Protein AF-A0A5C4M3E2-F1 (afdb_monomer_lite)

Radius of gyration: 12.39 Å; chains: 1; bounding box: 42×16×26 Å

pLDDT: mean 92.93, std 11.64, range [40.62, 98.38]

Sequence (60 aa):
MLNSCPHTVAAASYLLGVLRPAESEEFGRHAEDCPYCRREIVELRPVTRVLGEVKAQARP

Foldseek 3Di:
DPPADPCLVCLLVLLLVVDDPVNNVVSVVVCVPDPRNVVSNVVCNVVSVVVSVVVVVPDD

Structure (mmCIF, N/CA/C/O backbone):
data_AF-A0A5C4M3E2-F1
#
_entry.id   AF-A0A5C4M3E2-F1
#
loop_
_atom_site.group_PDB
_atom_site.id
_atom_site.type_symbol
_atom_site.label_atom_id
_atom_site.label_alt_id
_atom_site.label_comp_id
_atom_site.label_asym_id
_atom_site.label_entity_id
_atom_site.label_seq_id
_atom_site.pdbx_PDB_ins_code
_atom_site.Cartn_x
_atom_site.Cartn_y
_atom_site.Cartn_z
_atom_site.occupancy
_atom_site.B_iso_or_equiv
_atom_site.auth_seq_id
_atom_site.auth_comp_id
_atom_site.auth_asym_id
_atom_site.auth_atom_id
_atom_site.pdbx_PDB_model_num
ATOM 1 N N . MET A 1 1 ? 24.214 4.377 -1.230 1.00 40.62 1 MET A N 1
ATOM 2 C CA . MET A 1 1 ? 23.421 3.139 -1.095 1.00 40.62 1 MET A CA 1
ATOM 3 C C . MET A 1 1 ? 21.970 3.493 -1.372 1.00 40.62 1 MET A C 1
ATOM 5 O O . MET A 1 1 ? 21.349 4.127 -0.535 1.00 40.62 1 MET A O 1
ATOM 9 N N . LEU A 1 2 ? 21.470 3.178 -2.565 1.00 54.00 2 LEU A N 1
ATOM 10 C CA . LEU A 1 2 ? 20.067 3.365 -2.957 1.00 54.00 2 LEU A CA 1
ATOM 11 C C . LEU A 1 2 ? 19.533 1.982 -3.348 1.00 54.00 2 LEU A C 1
ATOM 13 O O . LEU A 1 2 ? 19.267 1.702 -4.508 1.00 54.00 2 LEU A O 1
ATOM 17 N N . ASN A 1 3 ? 19.479 1.081 -2.364 1.00 62.22 3 ASN A N 1
ATOM 18 C CA . ASN A 1 3 ? 18.916 -0.266 -2.504 1.00 62.22 3 ASN A CA 1
ATOM 19 C C . ASN A 1 3 ? 17.473 -0.311 -1.972 1.00 62.22 3 ASN A C 1
ATOM 21 O O . ASN A 1 3 ? 17.020 -1.344 -1.495 1.00 62.22 3 ASN A O 1
ATOM 25 N N . SER A 1 4 ? 16.762 0.815 -1.993 1.00 80.56 4 SER A N 1
ATOM 26 C CA . SER A 1 4 ? 15.360 0.904 -1.595 1.00 80.56 4 SER A CA 1
ATOM 27 C C . SER A 1 4 ? 14.542 1.475 -2.747 1.00 80.56 4 SER A C 1
ATOM 29 O O . SER A 1 4 ? 14.936 2.446 -3.391 1.00 80.56 4 SER A O 1
ATOM 31 N N . CYS A 1 5 ? 13.401 0.849 -3.027 1.00 94.44 5 CYS A N 1
ATOM 32 C CA . CYS A 1 5 ? 12.420 1.408 -3.943 1.00 94.44 5 CYS A CA 1
ATOM 33 C C . CYS A 1 5 ? 11.684 2.567 -3.244 1.00 94.44 5 CYS A C 1
ATOM 35 O O . CYS A 1 5 ? 11.194 2.359 -2.136 1.00 94.44 5 CYS A O 1
ATOM 37 N N . PRO A 1 6 ? 11.543 3.759 -3.855 1.00 94.69 6 PRO A N 1
ATOM 38 C CA . PRO A 1 6 ? 10.833 4.879 -3.229 1.00 94.69 6 PRO A CA 1
ATOM 39 C C . PRO A 1 6 ? 9.344 4.587 -2.994 1.00 94.69 6 PRO A C 1
ATOM 41 O O . PRO A 1 6 ? 8.734 5.184 -2.113 1.00 94.69 6 PRO A O 1
ATOM 44 N N . HIS A 1 7 ? 8.759 3.644 -3.739 1.00 95.88 7 HIS A N 1
ATOM 45 C CA . HIS A 1 7 ? 7.353 3.277 -3.594 1.00 95.88 7 HIS A CA 1
ATOM 46 C C . HIS A 1 7 ? 7.061 2.480 -2.313 1.00 95.88 7 HIS A C 1
ATOM 48 O O . HIS A 1 7 ? 5.891 2.344 -1.966 1.00 95.88 7 HIS A O 1
ATOM 54 N N . THR A 1 8 ? 8.062 1.984 -1.566 1.00 96.06 8 THR A N 1
ATOM 55 C CA . THR A 1 8 ? 7.808 1.244 -0.310 1.00 96.06 8 THR A CA 1
ATOM 56 C C . THR A 1 8 ? 7.015 2.063 0.708 1.00 96.06 8 THR A C 1
ATOM 58 O O . THR A 1 8 ? 6.202 1.498 1.434 1.00 96.06 8 THR A O 1
ATOM 61 N N . VAL A 1 9 ? 7.140 3.396 0.690 1.00 95.38 9 VAL A N 1
ATOM 62 C CA . VAL A 1 9 ? 6.354 4.302 1.546 1.00 95.38 9 VAL A CA 1
ATOM 63 C C . VAL A 1 9 ? 4.836 4.146 1.360 1.00 95.38 9 VAL A C 1
ATOM 65 O O . VAL A 1 9 ? 4.068 4.386 2.289 1.00 95.38 9 VAL A O 1
ATOM 68 N N . ALA A 1 10 ? 4.386 3.705 0.181 1.00 97.19 10 ALA A N 1
ATOM 69 C CA . ALA A 1 10 ? 2.972 3.502 -0.116 1.00 97.19 10 ALA A CA 1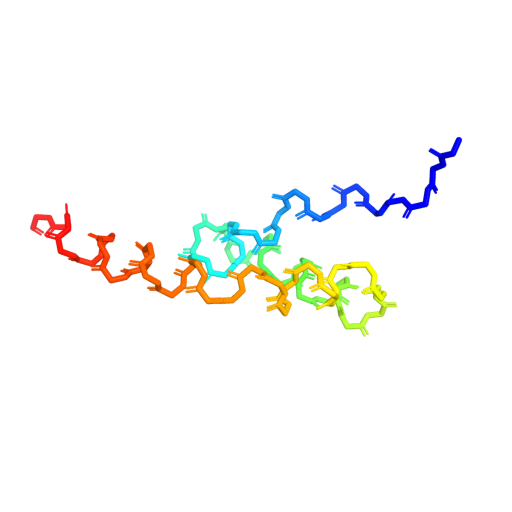
ATOM 70 C C . ALA A 1 10 ? 2.436 2.141 0.368 1.00 97.19 10 ALA A C 1
ATOM 72 O O . ALA A 1 10 ? 1.220 1.957 0.401 1.00 97.19 10 ALA A O 1
ATOM 73 N N . ALA A 1 11 ? 3.294 1.199 0.782 1.00 97.50 11 ALA A N 1
ATOM 74 C CA . ALA A 1 11 ? 2.894 -0.175 1.098 1.00 97.50 11 ALA A CA 1
ATOM 75 C C . ALA A 1 11 ? 1.898 -0.264 2.268 1.00 97.50 11 ALA A C 1
ATOM 77 O O . ALA A 1 11 ? 0.909 -0.995 2.184 1.00 97.50 11 ALA A O 1
ATOM 78 N N . ALA A 1 12 ? 2.109 0.512 3.337 1.00 97.19 12 ALA A N 1
ATOM 79 C CA . ALA A 1 12 ? 1.171 0.569 4.460 1.00 97.19 12 ALA A CA 1
ATOM 80 C C . ALA A 1 12 ? -0.191 1.135 4.027 1.00 97.19 12 ALA A C 1
ATOM 82 O O . ALA A 1 12 ? -1.235 0.563 4.340 1.00 97.19 12 ALA A O 1
ATOM 83 N N . SER A 1 13 ? -0.181 2.234 3.269 1.00 97.56 13 SER A N 1
ATOM 84 C CA . SER A 1 13 ? -1.390 2.887 2.756 1.00 97.56 13 SER A CA 1
ATOM 85 C C . SER A 1 13 ? -2.177 1.987 1.802 1.00 97.56 13 SER A C 1
ATOM 87 O O . SER A 1 13 ? -3.410 1.959 1.845 1.00 97.56 13 SER A O 1
ATOM 89 N N . TYR A 1 14 ? -1.463 1.225 0.973 1.00 98.19 14 TYR A N 1
ATOM 90 C CA . TYR A 1 14 ? -2.025 0.200 0.103 1.00 98.19 14 TYR A CA 1
ATOM 91 C C . TYR A 1 14 ? -2.718 -0.899 0.918 1.00 98.19 14 TYR A C 1
ATOM 93 O O . TYR A 1 14 ? -3.904 -1.158 0.719 1.00 98.19 14 TYR A O 1
ATOM 101 N N . LEU A 1 15 ? -2.024 -1.483 1.901 1.00 98.00 15 LEU A N 1
ATOM 102 C CA . LEU A 1 15 ? -2.567 -2.548 2.755 1.00 98.00 15 LEU A CA 1
ATOM 103 C C . LEU A 1 15 ? -3.761 -2.097 3.609 1.00 98.00 15 LEU A C 1
ATOM 105 O O . LEU A 1 15 ? -4.686 -2.873 3.835 1.00 98.00 15 LEU A O 1
ATOM 109 N N . LEU A 1 16 ? -3.765 -0.844 4.069 1.00 97.25 16 LEU A N 1
ATOM 110 C CA . LEU A 1 16 ? -4.861 -0.263 4.855 1.00 97.25 16 LEU A CA 1
ATOM 111 C C . LEU A 1 16 ? -6.047 0.214 4.000 1.00 97.25 16 LEU A C 1
ATOM 113 O O . LEU A 1 16 ? -7.043 0.702 4.558 1.00 97.25 16 LEU A O 1
ATOM 117 N N . GLY A 1 17 ? -5.942 0.120 2.669 1.00 96.44 17 GLY A N 1
ATOM 118 C CA . GLY A 1 17 ? -6.973 0.564 1.731 1.00 96.44 17 GLY A CA 1
ATOM 119 C C . GLY A 1 17 ? -7.303 2.050 1.879 1.00 96.44 17 GLY A C 1
ATOM 120 O O . GLY A 1 17 ? -8.476 2.416 1.920 1.00 96.44 17 GLY A O 1
ATOM 121 N N . VAL A 1 18 ? -6.286 2.898 2.077 1.00 96.25 18 VAL A N 1
ATOM 122 C CA . VAL A 1 18 ? -6.452 4.365 2.188 1.00 96.25 18 VAL A CA 1
ATOM 123 C C . VAL A 1 18 ? -5.966 5.120 0.952 1.00 96.25 18 VAL A C 1
ATOM 125 O O . VAL A 1 18 ? -6.211 6.317 0.843 1.00 96.25 18 VAL A O 1
ATOM 128 N N . LEU A 1 19 ? -5.300 4.432 0.022 1.00 97.69 19 LEU A N 1
ATOM 129 C CA . LEU A 1 19 ? -4.976 4.982 -1.291 1.00 97.69 19 LEU A CA 1
ATOM 130 C C . LEU A 1 19 ? -6.247 5.204 -2.115 1.00 97.69 19 LEU A C 1
ATOM 132 O O . LEU A 1 19 ? -7.221 4.453 -1.996 1.00 97.69 19 LEU A O 1
ATOM 136 N N . ARG A 1 20 ? -6.220 6.205 -3.001 1.00 98.06 20 ARG A N 1
ATOM 137 C CA . ARG A 1 20 ? -7.264 6.351 -4.023 1.00 98.06 20 ARG A CA 1
ATOM 138 C C . ARG A 1 20 ? -7.218 5.147 -4.975 1.00 98.06 20 ARG A C 1
ATOM 140 O O . ARG A 1 20 ? -6.149 4.558 -5.144 1.00 98.06 20 ARG A O 1
ATOM 147 N N . PRO A 1 21 ? -8.326 4.803 -5.658 1.00 97.94 21 PRO A N 1
ATOM 148 C CA . PRO A 1 21 ? -8.365 3.636 -6.543 1.00 97.94 21 PRO A CA 1
ATOM 149 C C . PRO A 1 21 ? -7.220 3.587 -7.567 1.00 97.94 21 PRO A C 1
ATOM 151 O O . PRO A 1 21 ? -6.546 2.568 -7.671 1.00 97.94 21 PRO A O 1
ATOM 154 N N . ALA A 1 22 ? -6.931 4.709 -8.236 1.00 97.94 22 ALA A N 1
ATOM 155 C CA . ALA A 1 22 ? -5.846 4.799 -9.216 1.00 97.94 22 ALA A CA 1
ATOM 156 C C . ALA A 1 22 ? -4.448 4.582 -8.601 1.00 97.94 22 ALA A C 1
ATOM 158 O O . ALA A 1 22 ? -3.614 3.905 -9.190 1.00 97.94 22 ALA A O 1
ATOM 159 N N . GLU A 1 23 ? -4.202 5.107 -7.396 1.00 97.81 23 GLU A N 1
ATOM 160 C CA . GLU A 1 23 ? -2.923 4.936 -6.687 1.00 97.81 23 GLU A CA 1
ATOM 161 C C . GLU A 1 23 ? -2.735 3.493 -6.210 1.00 97.81 23 GLU A C 1
ATOM 163 O O . GLU A 1 23 ? -1.627 2.963 -6.238 1.00 97.81 23 GLU A O 1
ATOM 168 N N . SER A 1 24 ? -3.824 2.848 -5.783 1.00 98.19 24 SER A N 1
ATOM 169 C CA . SER A 1 24 ? -3.816 1.438 -5.392 1.00 98.19 24 SER A CA 1
ATOM 170 C C . SER A 1 24 ? -3.489 0.533 -6.580 1.00 98.19 24 SER A C 1
ATOM 172 O O . SER A 1 24 ? -2.653 -0.360 -6.465 1.00 98.19 24 SER A O 1
ATOM 174 N N . GLU A 1 25 ? -4.101 0.794 -7.738 1.00 98.38 25 GLU A N 1
ATOM 175 C CA . GLU A 1 25 ? -3.834 0.051 -8.971 1.00 98.38 25 GLU A CA 1
ATOM 176 C C . GLU A 1 25 ? -2.398 0.262 -9.470 1.00 98.38 25 GLU A C 1
ATOM 178 O O . GLU A 1 25 ? -1.721 -0.694 -9.849 1.00 98.38 25 GLU A O 1
ATOM 183 N N . GLU A 1 26 ? -1.907 1.503 -9.449 1.00 98.25 26 GLU A N 1
ATOM 184 C CA . GLU A 1 26 ? -0.529 1.825 -9.824 1.00 98.25 26 GLU A CA 1
ATOM 185 C C . GLU A 1 26 ? 0.488 1.125 -8.915 1.00 98.25 26 GLU A C 1
ATOM 187 O O . GLU A 1 26 ? 1.412 0.472 -9.406 1.00 98.25 26 GLU A O 1
ATOM 192 N N . PHE A 1 27 ? 0.298 1.208 -7.596 1.00 98.38 27 PHE A N 1
ATOM 193 C CA . PHE A 1 27 ? 1.181 0.543 -6.643 1.00 98.38 27 PHE A CA 1
ATOM 194 C C . PHE A 1 27 ? 1.105 -0.984 -6.760 1.00 98.38 27 PHE A C 1
ATOM 196 O O . PHE A 1 27 ? 2.140 -1.648 -6.700 1.00 98.38 27 PHE A O 1
ATOM 203 N N . GLY A 1 28 ? -0.095 -1.539 -6.962 1.00 98.19 28 GLY A N 1
ATOM 204 C CA . GLY A 1 28 ? -0.303 -2.970 -7.178 1.00 98.19 28 GLY A CA 1
ATOM 205 C C . GLY A 1 28 ? 0.513 -3.487 -8.361 1.00 98.19 28 GLY A C 1
ATOM 206 O O . GLY A 1 28 ? 1.340 -4.381 -8.179 1.00 98.19 28 GLY A O 1
ATOM 207 N N . ARG A 1 29 ? 0.378 -2.845 -9.531 1.00 98.38 29 ARG A N 1
ATOM 208 C CA . ARG A 1 29 ? 1.170 -3.170 -10.733 1.00 98.38 29 ARG A CA 1
ATOM 209 C C . ARG A 1 29 ? 2.673 -3.042 -10.489 1.00 98.38 29 ARG A C 1
ATOM 211 O O . ARG A 1 29 ? 3.444 -3.889 -10.915 1.00 98.38 29 ARG A O 1
ATOM 218 N N . HIS A 1 30 ? 3.114 -2.014 -9.766 1.00 98.12 30 HIS A N 1
ATOM 219 C CA . HIS A 1 30 ? 4.531 -1.869 -9.428 1.00 98.12 30 HIS A CA 1
ATOM 220 C C . HIS A 1 30 ? 5.047 -3.008 -8.525 1.00 98.12 30 HIS A C 1
ATOM 222 O O . HIS A 1 30 ? 6.144 -3.529 -8.730 1.00 98.12 30 HIS A O 1
ATOM 228 N N . ALA A 1 31 ? 4.279 -3.397 -7.505 1.00 97.88 31 ALA A N 1
ATOM 229 C CA . ALA A 1 31 ? 4.669 -4.433 -6.549 1.00 97.88 31 ALA A CA 1
ATOM 230 C C . ALA A 1 31 ? 4.705 -5.847 -7.162 1.00 97.88 31 ALA A C 1
ATOM 232 O O . ALA A 1 31 ? 5.391 -6.731 -6.630 1.00 97.88 31 ALA A O 1
ATOM 233 N N . GLU A 1 32 ? 4.011 -6.056 -8.284 1.00 97.81 32 GLU A N 1
ATOM 234 C CA . GLU A 1 32 ? 4.118 -7.279 -9.081 1.00 97.81 32 GLU A CA 1
ATOM 235 C C . GLU A 1 32 ? 5.531 -7.478 -9.630 1.00 97.81 32 GLU A C 1
ATOM 237 O O . GLU A 1 32 ? 5.997 -8.610 -9.623 1.00 97.81 32 GLU A O 1
ATOM 242 N N . ASP A 1 33 ? 6.267 -6.417 -9.964 1.00 96.94 33 ASP A N 1
ATOM 243 C CA . ASP A 1 33 ? 7.619 -6.526 -10.535 1.00 96.94 33 ASP A CA 1
ATOM 244 C 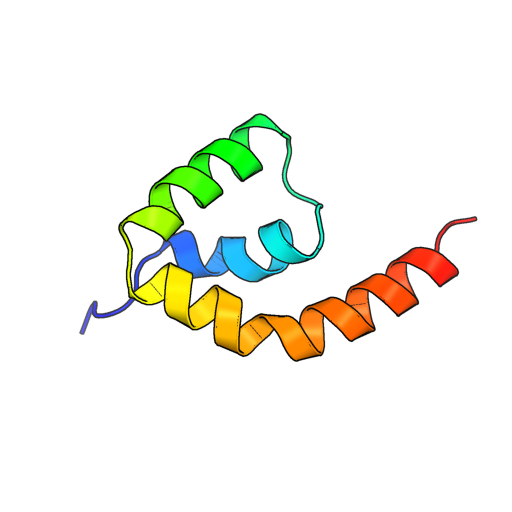C . ASP A 1 33 ? 8.738 -6.070 -9.583 1.00 96.94 33 ASP A C 1
ATOM 246 O O . ASP A 1 33 ? 9.915 -6.373 -9.796 1.00 96.94 33 ASP A O 1
ATOM 250 N N . CYS A 1 34 ? 8.405 -5.372 -8.492 1.00 97.56 34 CYS A N 1
ATOM 251 C CA . CYS A 1 34 ? 9.395 -4.840 -7.558 1.00 97.56 34 CYS A CA 1
ATOM 252 C C . CYS A 1 34 ? 9.605 -5.744 -6.326 1.00 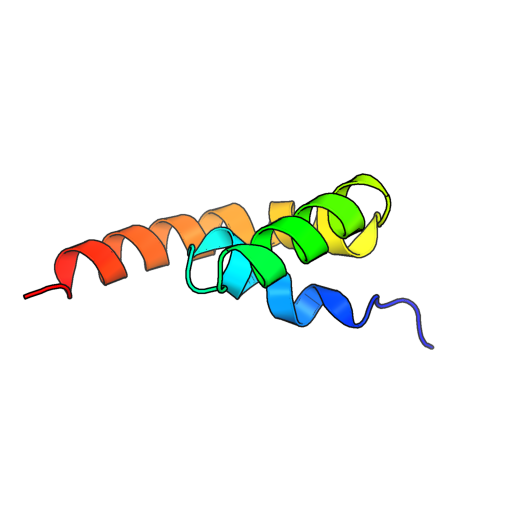97.56 34 CYS A C 1
ATOM 254 O O . CYS A 1 34 ? 8.738 -5.798 -5.445 1.00 97.56 34 CYS A O 1
ATOM 256 N N . PRO A 1 35 ? 10.783 -6.382 -6.158 1.00 96.25 35 PRO A N 1
ATOM 257 C CA . PRO A 1 35 ? 11.046 -7.247 -5.006 1.00 96.25 35 PRO A CA 1
ATOM 258 C C . PRO A 1 35 ? 11.044 -6.489 -3.669 1.00 96.25 35 PRO A C 1
ATOM 260 O O . PRO A 1 35 ? 10.666 -7.061 -2.649 1.00 96.25 35 PRO A O 1
ATOM 263 N N . TYR A 1 36 ? 11.413 -5.203 -3.660 1.00 96.94 36 TYR A N 1
ATOM 264 C CA . TYR A 1 36 ? 11.407 -4.376 -2.449 1.00 96.94 36 TYR A CA 1
ATOM 265 C C . TYR A 1 36 ? 9.986 -4.104 -1.959 1.00 96.94 36 TYR A C 1
ATOM 267 O O . TYR A 1 36 ? 9.691 -4.331 -0.791 1.00 96.94 36 TYR A O 1
ATOM 275 N N . CYS A 1 37 ? 9.081 -3.692 -2.850 1.00 97.62 37 CYS A N 1
ATOM 276 C CA . CYS A 1 37 ? 7.682 -3.467 -2.489 1.00 97.62 37 CYS A CA 1
ATOM 277 C C . CYS A 1 37 ? 6.971 -4.774 -2.134 1.00 97.62 37 CYS A C 1
ATOM 279 O O . CYS A 1 37 ? 6.181 -4.799 -1.193 1.00 97.62 37 CYS A O 1
ATOM 281 N N . ARG A 1 38 ? 7.290 -5.880 -2.819 1.00 97.31 38 ARG A N 1
ATOM 282 C CA . ARG A 1 38 ? 6.737 -7.196 -2.478 1.00 97.31 38 ARG A CA 1
ATOM 283 C C . ARG A 1 38 ? 7.170 -7.647 -1.079 1.00 97.31 38 ARG A C 1
ATOM 285 O O . ARG A 1 38 ? 6.342 -8.144 -0.318 1.00 97.31 38 ARG A O 1
ATOM 292 N N . ARG A 1 39 ? 8.443 -7.431 -0.724 1.00 97.06 39 ARG A N 1
ATOM 293 C CA . ARG A 1 39 ? 8.970 -7.678 0.625 1.00 97.06 39 ARG A CA 1
ATOM 294 C C . ARG A 1 39 ? 8.287 -6.793 1.667 1.00 97.06 39 ARG A C 1
ATOM 296 O O . ARG A 1 39 ? 7.791 -7.323 2.654 1.00 97.06 39 ARG A O 1
ATOM 303 N N . GLU A 1 40 ? 8.191 -5.491 1.411 1.00 97.25 40 GLU A N 1
ATOM 304 C CA . GLU A 1 40 ? 7.542 -4.529 2.311 1.00 97.25 40 GLU A CA 1
ATOM 305 C C 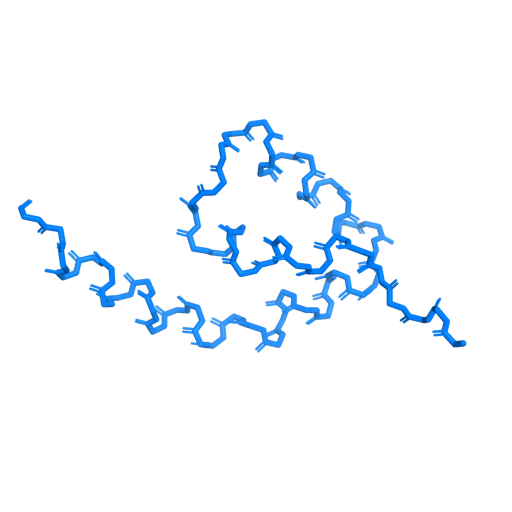. GLU A 1 40 ? 6.081 -4.920 2.598 1.00 97.25 40 GLU A C 1
ATOM 307 O O . GLU A 1 40 ? 5.641 -4.924 3.745 1.00 97.25 40 GLU A O 1
ATOM 312 N N . ILE A 1 41 ? 5.331 -5.342 1.570 1.00 97.94 41 ILE A N 1
ATOM 313 C CA . ILE A 1 41 ? 3.955 -5.844 1.716 1.00 97.94 41 ILE A CA 1
ATOM 314 C C . ILE A 1 41 ? 3.897 -7.050 2.660 1.00 97.94 41 ILE A C 1
ATOM 316 O O . ILE A 1 41 ? 2.976 -7.156 3.470 1.00 97.94 41 ILE A O 1
ATOM 320 N N . VAL A 1 42 ? 4.840 -7.988 2.539 1.00 98.00 42 VAL A N 1
ATOM 321 C CA . VAL A 1 42 ? 4.895 -9.178 3.402 1.00 98.00 42 VAL A CA 1
ATOM 322 C C . VAL A 1 42 ? 5.231 -8.785 4.839 1.00 98.00 42 VAL A C 1
ATOM 324 O O . VAL A 1 42 ? 4.538 -9.227 5.755 1.00 98.00 42 VAL A O 1
ATOM 327 N N . GLU A 1 43 ? 6.239 -7.935 5.032 1.00 97.31 43 GLU A N 1
ATOM 328 C CA . GLU A 1 43 ? 6.700 -7.495 6.353 1.00 97.31 43 GLU A CA 1
ATOM 329 C C . GLU A 1 43 ? 5.641 -6.654 7.088 1.00 97.31 43 GLU A C 1
ATOM 331 O O . GLU A 1 43 ? 5.436 -6.835 8.288 1.00 97.31 43 GLU A O 1
ATOM 336 N N . LEU A 1 44 ? 4.900 -5.798 6.375 1.00 97.75 44 LEU A N 1
ATOM 337 C CA . LEU A 1 44 ? 3.874 -4.930 6.966 1.00 97.75 44 LEU A CA 1
ATOM 338 C C . LEU A 1 44 ? 2.501 -5.595 7.141 1.00 97.75 44 LEU A C 1
ATOM 340 O O . LEU A 1 44 ? 1.655 -5.069 7.874 1.00 97.75 44 LEU A O 1
ATOM 344 N N . ARG A 1 45 ? 2.230 -6.740 6.502 1.00 97.44 45 ARG A N 1
ATOM 345 C CA . ARG A 1 45 ? 0.915 -7.412 6.573 1.00 97.44 45 ARG A CA 1
ATOM 346 C C . ARG A 1 45 ? 0.429 -7.690 8.008 1.00 97.44 45 ARG A C 1
ATOM 348 O O . ARG A 1 45 ? -0.750 -7.441 8.266 1.00 97.44 45 ARG A O 1
ATOM 355 N N . PRO A 1 46 ? 1.260 -8.170 8.958 1.00 97.62 46 PRO A N 1
ATOM 356 C CA . PRO A 1 46 ? 0.797 -8.442 10.319 1.00 97.62 46 PRO A CA 1
ATOM 357 C C . PRO A 1 46 ? 0.343 -7.177 11.057 1.00 97.62 46 PRO A C 1
ATOM 359 O O . PRO A 1 46 ? -0.737 -7.164 11.643 1.00 97.62 46 PRO A O 1
ATOM 362 N N . VAL A 1 47 ? 1.130 -6.096 10.994 1.00 97.38 47 VAL A N 1
ATOM 363 C CA . VAL A 1 47 ? 0.808 -4.843 11.697 1.00 97.38 47 VAL A CA 1
ATOM 364 C C . VAL A 1 47 ? -0.376 -4.120 11.053 1.00 97.38 47 VAL A C 1
ATOM 366 O O . VAL A 1 47 ? -1.276 -3.658 11.751 1.00 97.38 47 VAL A O 1
ATOM 369 N N . THR A 1 48 ? -0.437 -4.080 9.720 1.00 97.38 48 THR A N 1
ATOM 370 C CA . THR A 1 48 ? -1.542 -3.429 8.994 1.00 97.38 48 THR A CA 1
ATOM 371 C C . THR A 1 48 ? -2.875 -4.146 9.186 1.00 97.38 48 THR A C 1
ATOM 373 O O . THR A 1 48 ? -3.909 -3.482 9.206 1.00 97.38 48 THR A O 1
ATOM 376 N N . ARG A 1 49 ? -2.874 -5.466 9.422 1.00 96.06 49 ARG A N 1
ATOM 377 C CA . ARG A 1 49 ? -4.080 -6.202 9.826 1.00 96.06 49 ARG A CA 1
ATOM 378 C C . ARG A 1 49 ? -4.654 -5.673 11.143 1.00 96.06 49 ARG A C 1
ATOM 380 O O . ARG A 1 49 ? -5.824 -5.308 11.178 1.00 96.06 49 ARG A O 1
ATOM 387 N N . VAL A 1 50 ? -3.831 -5.586 12.190 1.00 97.00 50 VAL A N 1
ATOM 388 C CA . VAL A 1 50 ? -4.259 -5.084 13.511 1.00 97.00 50 VAL A CA 1
ATOM 389 C C . VAL A 1 50 ? -4.735 -3.633 13.408 1.00 97.00 50 VAL A C 1
ATOM 391 O O . VAL A 1 50 ? -5.790 -3.275 13.925 1.00 97.00 50 VAL A O 1
ATOM 394 N N . LEU A 1 51 ? -4.000 -2.790 12.678 1.00 96.38 51 LEU A N 1
ATOM 395 C CA . LEU A 1 51 ? -4.404 -1.401 12.442 1.00 96.38 51 LEU A CA 1
ATOM 396 C C . LEU A 1 51 ? -5.724 -1.298 11.661 1.00 96.38 51 LEU A C 1
ATOM 398 O O . LEU A 1 51 ? -6.522 -0.400 11.928 1.00 96.38 51 LEU A O 1
ATOM 402 N N . GLY A 1 52 ? -5.984 -2.219 10.731 1.00 95.06 52 GLY A N 1
ATOM 403 C CA . GLY A 1 52 ? -7.259 -2.322 10.022 1.00 95.06 52 GLY A CA 1
ATOM 404 C C . GLY A 1 52 ? -8.432 -2.625 10.958 1.00 95.06 52 GLY A C 1
ATOM 405 O O . GLY A 1 52 ? -9.493 -2.015 10.826 1.00 95.06 52 GLY A O 1
ATOM 406 N N . GLU A 1 53 ? -8.230 -3.503 11.942 1.00 94.81 53 GLU A N 1
ATOM 407 C CA . GLU A 1 53 ? -9.230 -3.823 12.970 1.00 94.81 53 GLU A CA 1
ATOM 408 C C . GLU A 1 53 ? -9.525 -2.610 13.867 1.00 94.81 53 GLU A C 1
ATOM 410 O O . GLU A 1 53 ? -10.689 -2.323 14.152 1.00 94.81 53 GLU A O 1
ATOM 415 N N . VAL A 1 54 ? -8.496 -1.852 14.261 1.00 95.00 54 VAL A N 1
ATOM 416 C CA . VAL A 1 54 ? -8.661 -0.601 15.029 1.00 95.00 54 VAL A CA 1
ATOM 417 C C . VAL A 1 54 ? -9.384 0.464 14.199 1.00 95.00 54 VAL A C 1
ATOM 419 O O . VAL A 1 54 ? -10.319 1.100 14.683 1.00 95.00 54 VAL A O 1
ATOM 422 N N . LYS A 1 55 ? -9.009 0.635 12.925 1.00 90.88 55 LYS A N 1
ATOM 423 C CA . LYS A 1 55 ? -9.667 1.568 11.992 1.00 90.88 55 LYS A CA 1
ATOM 424 C C . LYS A 1 55 ? -11.156 1.255 11.824 1.00 90.88 55 LYS A C 1
ATOM 426 O O . LYS A 1 55 ? -11.958 2.179 11.725 1.00 90.88 55 LYS A O 1
ATOM 431 N N . ALA A 1 56 ? -11.526 -0.025 11.774 1.00 89.50 56 ALA A N 1
ATOM 432 C CA . ALA A 1 56 ? -12.923 -0.438 11.668 1.00 89.50 56 ALA A CA 1
ATOM 433 C C . ALA A 1 56 ? -13.7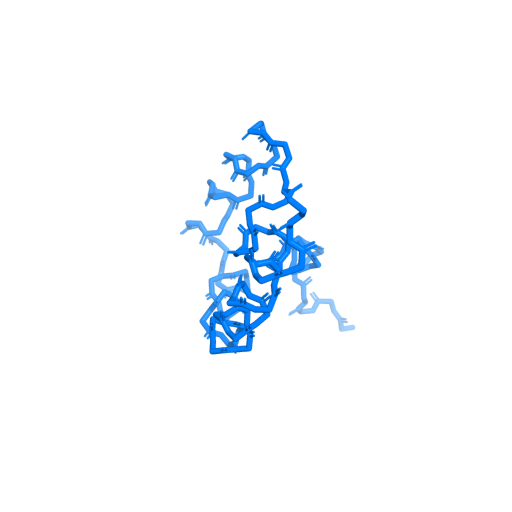33 -0.072 12.922 1.00 89.50 56 ALA A C 1
ATOM 435 O O . ALA A 1 56 ? -14.868 0.374 12.793 1.00 89.50 56 ALA A O 1
ATOM 436 N N . GLN A 1 57 ? -13.138 -0.204 14.111 1.00 88.44 57 GLN A N 1
ATOM 437 C CA . GLN A 1 57 ? -13.764 0.171 15.387 1.00 88.44 57 GLN A CA 1
ATOM 438 C C . GLN A 1 57 ? -13.892 1.688 15.565 1.00 88.44 57 GLN A C 1
ATOM 440 O O . GLN A 1 57 ? -14.835 2.158 16.188 1.00 88.44 57 GLN A O 1
ATOM 445 N N . ALA A 1 58 ? -12.948 2.457 15.019 1.00 83.44 58 ALA A N 1
ATOM 446 C CA . ALA A 1 58 ? -12.935 3.915 15.112 1.00 83.44 58 ALA A CA 1
ATOM 447 C C . ALA A 1 58 ? -13.888 4.616 14.121 1.00 83.44 58 ALA A C 1
ATOM 449 O O . ALA A 1 58 ? -13.961 5.846 14.115 1.00 83.44 58 ALA A O 1
ATOM 450 N N . ARG A 1 59 ? -14.584 3.870 13.252 1.00 72.06 59 ARG A N 1
ATOM 451 C CA . ARG A 1 59 ? -15.572 4.433 12.323 1.00 72.06 59 ARG A CA 1
ATOM 452 C C . ARG A 1 59 ? -16.891 4.677 13.081 1.00 72.06 59 ARG A C 1
ATOM 454 O O . ARG A 1 59 ? -17.401 3.708 13.638 1.00 72.06 59 ARG A O 1
ATOM 461 N N . PRO A 1 60 ? -17.405 5.923 13.128 1.00 57.25 6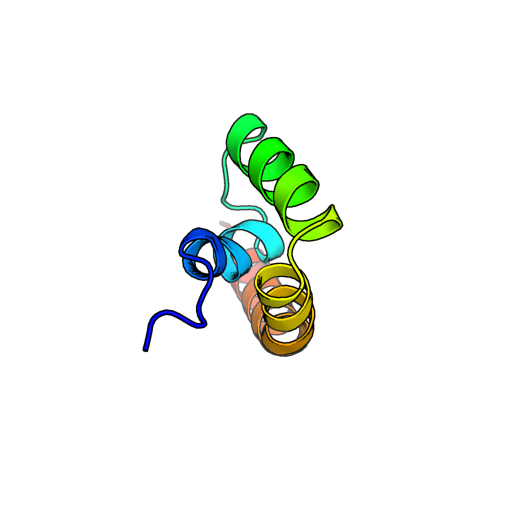0 PRO A N 1
ATOM 462 C CA . PRO A 1 60 ? -18.665 6.241 13.801 1.00 57.25 60 PRO A CA 1
ATOM 463 C C . PRO A 1 60 ? -19.872 5.583 13.126 1.00 57.25 60 PRO A C 1
ATOM 465 O O . PRO A 1 60 ? -19.789 5.285 11.907 1.00 57.25 60 PRO A O 1
#

Secondary structure (DSSP, 8-state):
---S-GGGGGHHHHHTT-S-HHHHHHHHHHHHH-HHHHHHHHHHHHHHHHHHHHHHHT--

Organism: NCBI:txid2547244

InterPro domains:
  IPR041916 Anti-sigma factor, zinc-finger domain superfamily [G3DSA:1.10.10.1320] (2-59)